Protein AF-A0AAE1QMH3-F1 (afdb_monomer)

Radius of gyration: 21.79 Å; Cα contacts (8 Å, |Δi|>4): 227; chains: 1; bounding box: 40×51×73 Å

Structure (mmCIF, N/CA/C/O backbone):
data_AF-A0AAE1QMH3-F1
#
_entry.id   AF-A0AAE1QMH3-F1
#
loop_
_atom_site.group_PDB
_atom_site.id
_atom_site.type_symbol
_atom_site.label_atom_id
_atom_site.label_alt_id
_atom_site.label_comp_id
_atom_site.label_asym_id
_atom_site.label_entity_id
_atom_site.label_seq_id
_atom_site.pdbx_PDB_ins_code
_atom_site.Cartn_x
_atom_site.Cartn_y
_atom_site.Cartn_z
_atom_site.occupancy
_atom_site.B_iso_or_equiv
_atom_site.auth_seq_id
_atom_site.auth_comp_id
_atom_site.auth_asym_id
_atom_site.auth_atom_id
_atom_site.pdbx_PDB_model_num
ATOM 1 N N . MET A 1 1 ? 8.431 -3.759 12.139 1.00 51.81 1 MET A N 1
ATOM 2 C CA . MET A 1 1 ? 8.392 -5.202 11.836 1.00 51.81 1 MET A CA 1
ATOM 3 C C . MET A 1 1 ? 7.100 -5.716 12.449 1.00 51.81 1 MET A C 1
ATOM 5 O O . MET A 1 1 ? 6.920 -5.510 13.641 1.00 51.81 1 MET A O 1
ATOM 9 N N . TYR A 1 2 ? 6.171 -6.207 11.631 1.00 63.91 2 TYR A N 1
ATOM 10 C CA . TYR A 1 2 ? 4.919 -6.815 12.096 1.00 63.91 2 TYR A CA 1
ATOM 11 C C . TYR A 1 2 ? 5.131 -8.327 12.113 1.00 63.91 2 TYR A C 1
ATOM 13 O O . TYR A 1 2 ? 5.821 -8.834 11.227 1.00 63.91 2 TYR A O 1
ATOM 21 N N . TYR A 1 3 ? 4.576 -9.033 13.093 1.00 66.31 3 TYR A N 1
ATOM 22 C CA . TYR A 1 3 ? 4.566 -10.494 13.075 1.00 66.31 3 TYR A CA 1
ATOM 23 C C . TYR A 1 3 ? 3.133 -11.001 13.000 1.00 66.31 3 TYR A C 1
ATOM 25 O O . TYR A 1 3 ? 2.189 -10.323 13.414 1.00 66.31 3 TYR A O 1
ATOM 33 N N . PHE A 1 4 ? 2.992 -12.177 12.403 1.00 70.31 4 PHE A N 1
ATOM 34 C CA . PHE A 1 4 ? 1.712 -12.839 12.267 1.00 70.31 4 PHE A CA 1
ATOM 35 C C . PHE A 1 4 ? 1.536 -13.814 13.425 1.00 70.31 4 PHE A C 1
ATOM 37 O O . PHE A 1 4 ? 2.346 -14.732 13.576 1.00 70.31 4 PHE A O 1
ATOM 44 N N . ASP A 1 5 ? 0.511 -13.599 14.248 1.00 72.12 5 ASP A N 1
ATOM 45 C CA . ASP A 1 5 ? 0.195 -14.506 15.344 1.00 72.12 5 ASP A CA 1
ATOM 46 C C . ASP A 1 5 ? -0.808 -15.563 14.866 1.00 72.12 5 ASP A C 1
ATOM 48 O O . ASP A 1 5 ? -2.015 -15.332 14.798 1.00 72.12 5 ASP A O 1
ATOM 52 N N . LEU A 1 6 ? -0.280 -16.736 14.506 1.00 66.69 6 LEU A N 1
ATOM 53 C CA . LEU A 1 6 ? -1.069 -17.901 14.096 1.00 66.69 6 LEU A CA 1
ATOM 54 C C . LEU A 1 6 ? -1.829 -18.558 15.260 1.00 66.69 6 LEU A C 1
ATOM 56 O O . LEU A 1 6 ? -2.695 -19.395 15.009 1.00 66.69 6 LEU A O 1
ATOM 60 N N . ALA A 1 7 ? -1.482 -18.233 16.508 1.00 71.56 7 ALA A N 1
ATOM 61 C CA . ALA A 1 7 ? -2.124 -18.775 17.701 1.00 71.56 7 ALA A CA 1
ATOM 62 C C . ALA A 1 7 ? -3.240 -17.861 18.239 1.00 71.56 7 ALA A C 1
ATOM 64 O O . ALA A 1 7 ? -4.041 -18.308 19.063 1.00 71.56 7 ALA A O 1
ATOM 65 N N . ALA A 1 8 ? -3.321 -16.612 17.770 1.00 67.38 8 ALA A N 1
ATOM 66 C CA . ALA A 1 8 ? -4.404 -15.698 18.107 1.00 67.38 8 ALA A CA 1
ATOM 67 C C . ALA A 1 8 ? -5.737 -16.162 17.490 1.00 67.38 8 ALA A C 1
ATOM 69 O O . ALA A 1 8 ? -5.821 -16.512 16.310 1.00 67.38 8 ALA A O 1
ATOM 70 N N . VAL A 1 9 ? -6.794 -16.157 18.307 1.00 70.56 9 VAL A N 1
ATOM 71 C CA . VAL A 1 9 ? -8.173 -16.411 17.874 1.00 70.56 9 VAL A CA 1
ATOM 72 C C . VAL A 1 9 ? -9.019 -15.198 18.279 1.00 70.56 9 VAL A C 1
ATOM 74 O O . VAL A 1 9 ? -9.353 -15.088 19.462 1.00 70.56 9 VAL A O 1
ATOM 77 N N . PRO A 1 10 ? -9.387 -14.305 17.339 1.00 72.31 10 PRO A N 1
ATOM 78 C CA . PRO A 1 10 ? -9.163 -14.372 15.887 1.00 72.31 10 PRO A CA 1
ATOM 79 C C . PRO A 1 10 ? -7.728 -14.002 15.450 1.00 72.31 10 PRO A C 1
ATOM 81 O O . PRO A 1 10 ? -6.920 -13.523 16.239 1.00 72.31 10 PRO A O 1
ATOM 84 N N . LEU A 1 11 ? -7.412 -14.246 14.171 1.00 76.50 11 LEU A N 1
ATOM 85 C CA . LEU A 1 11 ? -6.101 -13.948 13.581 1.00 76.50 11 LEU A CA 1
ATOM 86 C C . LEU A 1 11 ? -5.760 -12.457 13.694 1.00 76.50 11 LEU A C 1
ATOM 88 O O . LEU A 1 11 ? -6.578 -11.600 13.338 1.00 76.50 11 LEU A O 1
ATOM 92 N N . ALA A 1 12 ? -4.520 -12.160 14.093 1.00 82.56 12 ALA A N 1
ATOM 93 C CA . ALA A 1 12 ? -4.059 -10.793 14.288 1.00 82.56 12 ALA A CA 1
ATOM 94 C C . ALA A 1 12 ? -2.627 -10.548 13.776 1.00 82.56 12 ALA A C 1
ATOM 96 O O . ALA A 1 12 ? -1.755 -11.420 13.803 1.00 82.56 12 ALA A O 1
ATOM 97 N N . PHE A 1 13 ? -2.384 -9.318 13.322 1.00 83.88 13 PHE A N 1
ATOM 98 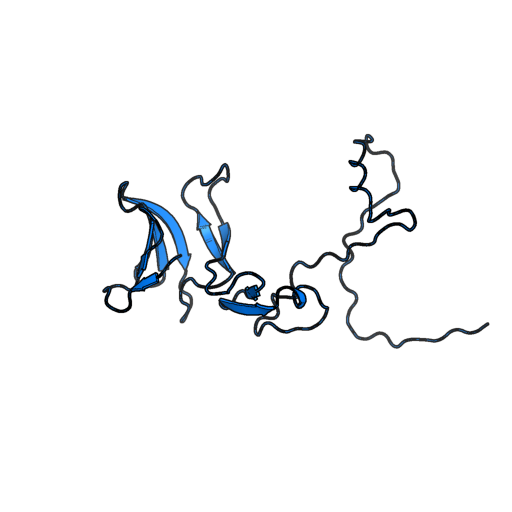C CA . PHE A 1 13 ? -1.064 -8.776 13.013 1.00 83.88 13 PHE A CA 1
ATOM 99 C C . PHE A 1 13 ? -0.730 -7.697 14.031 1.00 83.88 13 PHE A C 1
ATOM 101 O O . PHE A 1 13 ? -1.380 -6.647 14.083 1.00 83.88 13 PHE A O 1
ATOM 108 N N . GLN A 1 14 ? 0.315 -7.944 14.815 1.00 82.56 14 GLN A N 1
ATOM 109 C CA . GLN A 1 14 ? 0.770 -7.009 15.831 1.00 82.56 14 GLN A CA 1
ATOM 110 C C . GLN A 1 14 ? 1.954 -6.196 15.314 1.00 82.56 14 GLN A C 1
ATOM 112 O O . GLN A 1 14 ? 2.953 -6.736 14.828 1.00 82.56 14 GLN A O 1
ATOM 117 N N . GLY A 1 15 ? 1.810 -4.873 15.386 1.00 70.62 15 GLY A N 1
ATOM 118 C CA . GLY A 1 15 ? 2.861 -3.928 15.037 1.00 70.62 15 GLY A CA 1
ATOM 119 C C . GLY A 1 15 ? 3.801 -3.611 16.182 1.00 70.62 15 GLY A C 1
ATOM 120 O O . GLY A 1 15 ? 3.662 -4.096 17.301 1.00 70.62 15 GLY A O 1
ATOM 121 N N . TYR A 1 16 ? 4.767 -2.741 15.891 1.00 67.94 16 TYR A N 1
ATOM 122 C CA . TYR A 1 16 ? 5.594 -2.141 16.930 1.00 67.94 16 TYR A CA 1
ATOM 123 C C . TYR A 1 16 ? 4.778 -1.028 17.604 1.00 67.94 16 TYR A C 1
ATOM 125 O O . TYR A 1 16 ? 4.506 -0.006 16.975 1.00 67.94 16 TYR A O 1
ATOM 133 N N . GLY A 1 17 ? 4.355 -1.247 18.851 1.00 81.06 17 GLY A N 1
ATOM 134 C CA . GLY A 1 17 ? 3.568 -0.294 19.639 1.00 81.06 17 GLY A CA 1
ATOM 135 C C . GLY A 1 17 ? 2.137 -0.759 19.921 1.00 81.06 17 GLY A C 1
ATOM 136 O O . GLY A 1 17 ? 1.872 -1.943 20.099 1.00 81.06 17 GLY A O 1
ATOM 137 N N . GLU A 1 18 ? 1.222 0.202 19.978 1.00 87.69 18 GLU A N 1
ATOM 138 C CA . GLU A 1 18 ? -0.172 0.060 20.427 1.00 87.69 18 GLU A CA 1
ATOM 139 C C . GLU A 1 18 ? -1.189 -0.155 19.299 1.00 87.69 18 GLU A C 1
ATOM 141 O O . GLU A 1 18 ? -2.376 0.080 19.481 1.00 87.69 18 GLU A O 1
ATOM 146 N N . TYR A 1 19 ? -0.751 -0.586 18.117 1.00 89.06 19 TYR A N 1
ATOM 147 C CA . TYR A 1 19 ? -1.635 -0.810 16.974 1.00 89.06 19 TYR A CA 1
ATOM 148 C C . TYR A 1 19 ? -1.752 -2.295 16.642 1.00 89.06 19 TYR A C 1
ATOM 150 O O . TYR A 1 19 ? -0.741 -2.991 16.500 1.00 89.06 19 TYR A O 1
ATOM 158 N N . LEU A 1 20 ? -2.990 -2.752 16.459 1.00 90.88 20 LEU A N 1
ATOM 159 C CA . LEU A 1 20 ? -3.322 -4.124 16.091 1.00 90.88 20 LEU A CA 1
ATOM 160 C C . LEU A 1 20 ? -4.198 -4.134 14.840 1.00 90.88 20 LEU A C 1
ATOM 162 O O . LEU A 1 20 ? -5.075 -3.282 14.683 1.00 90.88 20 LEU A O 1
ATOM 166 N N . VAL A 1 21 ? -3.952 -5.097 13.953 1.00 91.75 21 VAL A N 1
ATOM 167 C CA . VAL A 1 21 ? -4.851 -5.419 12.843 1.00 91.75 21 VAL A CA 1
ATOM 168 C C . VAL A 1 21 ? -5.431 -6.798 13.092 1.00 91.75 21 VAL A C 1
ATOM 170 O O . VAL A 1 21 ? -4.699 -7.781 13.079 1.00 91.75 21 VAL A O 1
ATOM 173 N N . GLU A 1 22 ? -6.734 -6.873 13.307 1.00 89.50 22 GLU A N 1
ATOM 174 C CA . GLU A 1 22 ? -7.421 -8.102 13.698 1.00 89.50 22 GLU A CA 1
ATOM 175 C C . GLU A 1 22 ? -8.614 -8.362 12.776 1.00 89.50 22 GLU A C 1
ATOM 177 O O . GLU A 1 22 ? -9.225 -7.427 12.241 1.00 89.50 22 GLU A O 1
ATOM 182 N N . GLN A 1 23 ? -8.917 -9.638 12.539 1.00 87.88 23 GLN A N 1
ATOM 183 C CA . GLN A 1 23 ? -10.053 -10.027 11.714 1.00 87.88 23 GLN A CA 1
ATOM 184 C C . GLN A 1 23 ? -11.344 -10.090 12.537 1.00 87.88 23 GLN A C 1
ATOM 186 O O . GLN A 1 23 ? -11.465 -10.869 13.479 1.00 87.88 23 GLN A O 1
ATOM 191 N N . PHE A 1 24 ? -12.354 -9.339 12.101 1.00 86.75 24 PHE A N 1
ATOM 192 C CA . PHE A 1 24 ? -13.710 -9.368 12.639 1.00 86.75 24 PHE A CA 1
ATOM 193 C C . PHE A 1 24 ? -14.694 -9.740 11.527 1.00 86.75 24 PHE A C 1
ATOM 195 O O . PHE A 1 24 ? -15.110 -8.894 10.732 1.00 86.75 24 PHE A O 1
ATOM 202 N N . GLY A 1 25 ? -15.061 -11.023 11.459 1.00 85.56 25 GLY A N 1
ATOM 203 C CA . GLY A 1 25 ? -15.915 -11.553 10.392 1.00 85.56 25 GLY A CA 1
ATOM 204 C C . GLY A 1 25 ? -15.294 -11.332 9.009 1.00 85.56 25 GLY A C 1
ATOM 205 O O . GLY A 1 25 ? -14.165 -11.754 8.753 1.00 85.56 25 GLY A O 1
ATOM 206 N N . ASP A 1 26 ? -16.015 -10.618 8.143 1.00 86.88 26 ASP A N 1
ATOM 207 C CA . ASP A 1 26 ? -15.607 -10.312 6.764 1.00 86.88 26 ASP A CA 1
ATOM 208 C C . ASP A 1 26 ? -14.805 -9.004 6.641 1.00 86.88 26 ASP A C 1
ATOM 210 O O . ASP A 1 26 ? -14.734 -8.399 5.567 1.00 86.88 26 ASP A O 1
ATOM 214 N N . MET A 1 27 ? -14.225 -8.511 7.736 1.00 89.06 27 MET A N 1
ATOM 215 C CA . MET A 1 27 ? -13.424 -7.290 7.732 1.00 89.06 27 MET A CA 1
ATOM 216 C C . MET A 1 27 ? -12.151 -7.432 8.555 1.00 89.06 27 MET A C 1
ATOM 218 O O . MET A 1 27 ? -12.130 -8.068 9.604 1.00 89.06 27 MET A O 1
ATOM 222 N N . TRP A 1 28 ? -11.101 -6.757 8.105 1.00 92.06 28 TRP A N 1
ATOM 223 C CA . TRP A 1 28 ? -9.925 -6.459 8.909 1.00 92.06 28 TRP A CA 1
ATOM 224 C C . TRP A 1 28 ? -10.090 -5.088 9.552 1.00 92.06 28 TRP A C 1
ATOM 226 O O . TRP A 1 28 ? -10.443 -4.112 8.880 1.00 92.06 28 TRP A O 1
ATOM 236 N N . VAL A 1 29 ? -9.820 -5.012 10.850 1.00 93.00 29 VAL A N 1
ATOM 237 C CA . VAL A 1 29 ? -9.921 -3.786 11.638 1.00 93.00 29 VAL A CA 1
ATOM 238 C C . VAL A 1 29 ? -8.540 -3.437 12.158 1.00 93.00 29 VAL A C 1
ATOM 240 O O . VAL A 1 29 ? -7.937 -4.202 12.903 1.00 93.00 29 VAL A O 1
ATOM 243 N N . TRP A 1 30 ? -8.047 -2.268 11.759 1.00 92.69 30 TRP A N 1
ATOM 244 C CA . TRP A 1 30 ? -6.860 -1.660 12.342 1.00 92.69 30 TRP A CA 1
ATOM 245 C C . TRP A 1 30 ? -7.299 -0.706 13.449 1.00 92.69 30 TRP A C 1
ATOM 247 O O . TRP A 1 30 ? -8.029 0.252 13.181 1.00 92.69 30 TRP A O 1
ATOM 257 N N . TYR A 1 31 ? -6.858 -0.945 14.680 1.00 92.69 31 TYR A N 1
ATOM 258 C CA . TYR A 1 31 ? -7.224 -0.123 15.828 1.00 92.69 31 TYR A CA 1
ATOM 259 C C . TYR A 1 31 ? -6.058 0.082 16.801 1.00 92.69 31 TYR A C 1
ATOM 261 O O . TYR A 1 31 ? -5.071 -0.656 16.793 1.00 92.69 31 TYR A O 1
ATOM 269 N N . ASN A 1 32 ? -6.162 1.136 17.609 1.00 91.00 32 ASN A N 1
ATOM 270 C CA . ASN A 1 32 ? -5.258 1.412 18.720 1.00 91.00 32 ASN A CA 1
ATOM 271 C C . ASN A 1 32 ? -5.741 0.646 19.964 1.00 91.00 32 ASN A C 1
ATOM 273 O O . ASN A 1 32 ? -6.880 0.830 20.390 1.00 91.00 32 ASN A O 1
ATOM 277 N N . THR A 1 33 ? -4.896 -0.202 20.544 1.00 90.25 33 THR A N 1
ATOM 278 C CA . THR A 1 33 ? -5.226 -1.076 21.679 1.00 90.25 33 THR A CA 1
ATOM 279 C C . THR A 1 33 ? -5.267 -0.344 23.018 1.00 90.25 33 THR A C 1
ATOM 281 O O . THR A 1 33 ? -5.936 -0.813 23.935 1.00 90.25 33 THR A O 1
ATOM 284 N N . ILE A 1 34 ? -4.604 0.811 23.141 1.00 91.06 34 ILE A N 1
ATOM 285 C CA . ILE A 1 34 ? -4.617 1.630 24.361 1.00 91.06 34 ILE A CA 1
ATOM 286 C C . ILE A 1 34 ? -5.856 2.524 24.392 1.00 91.06 34 ILE A C 1
ATOM 288 O O . ILE A 1 34 ? -6.547 2.591 25.407 1.00 91.06 34 ILE A O 1
ATOM 292 N N . THR A 1 35 ? -6.159 3.208 23.287 1.00 91.62 35 THR A N 1
ATOM 293 C CA . THR A 1 35 ? -7.300 4.140 23.213 1.00 91.62 35 THR A CA 1
ATOM 294 C C . THR A 1 35 ? -8.589 3.486 22.720 1.00 91.62 35 THR A C 1
ATOM 296 O O . THR A 1 35 ? -9.629 4.143 22.670 1.00 91.62 35 THR A O 1
ATOM 299 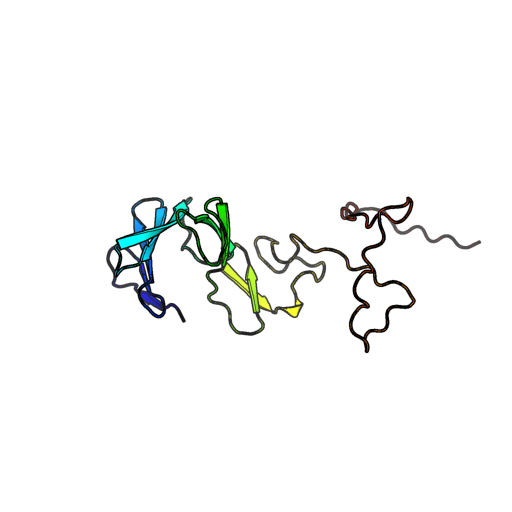N N . ASN A 1 36 ? -8.532 2.211 22.327 1.00 92.19 36 ASN A N 1
ATOM 300 C CA . ASN A 1 36 ? -9.634 1.453 21.733 1.00 92.19 36 ASN A CA 1
ATOM 301 C C . ASN A 1 36 ? -10.299 2.180 20.546 1.00 92.19 36 ASN A C 1
ATOM 303 O O . ASN A 1 36 ? -11.519 2.186 20.382 1.00 92.19 36 ASN A O 1
ATOM 307 N N . THR A 1 37 ? -9.489 2.870 19.739 1.00 92.25 37 THR A N 1
ATOM 308 C CA . THR A 1 37 ? -9.962 3.690 18.616 1.00 92.25 37 THR A CA 1
ATOM 309 C C . THR A 1 37 ? -9.726 2.959 17.303 1.00 92.25 37 THR A C 1
ATOM 311 O O . THR A 1 37 ? -8.606 2.536 17.021 1.00 92.25 37 THR A O 1
ATOM 314 N N . THR A 1 38 ? -10.767 2.823 16.479 1.00 93.88 38 THR A N 1
ATOM 315 C CA .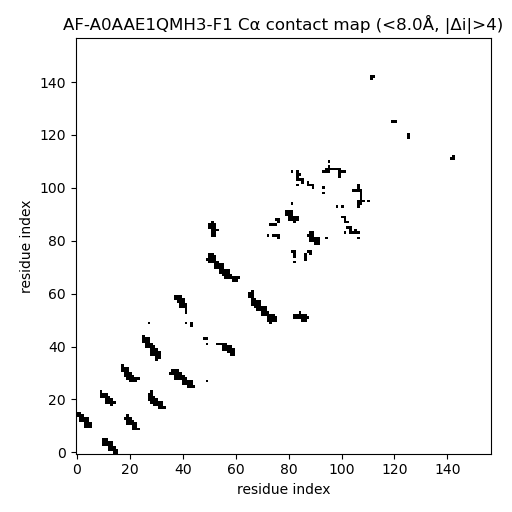 THR A 1 38 ? -10.642 2.218 15.146 1.00 93.88 38 THR A CA 1
ATOM 316 C C . THR A 1 38 ? -10.000 3.208 14.183 1.00 93.88 38 THR A C 1
ATOM 318 O O . THR A 1 38 ? -10.582 4.240 13.869 1.00 93.88 38 THR A O 1
ATOM 321 N N . MET A 1 39 ? -8.820 2.870 13.677 1.00 93.44 39 MET A N 1
ATOM 322 C CA . MET A 1 39 ? -8.060 3.705 12.749 1.00 93.44 39 MET A CA 1
ATOM 323 C C . MET A 1 39 ? -8.523 3.484 11.308 1.00 93.44 39 MET A C 1
ATOM 325 O O . MET A 1 39 ? -8.737 4.443 10.563 1.00 93.44 39 MET A O 1
ATOM 329 N N . ALA A 1 40 ? -8.714 2.223 10.906 1.00 93.75 40 ALA A N 1
ATOM 330 C CA . ALA A 1 40 ? -9.170 1.882 9.565 1.00 93.75 40 ALA A CA 1
ATOM 331 C C . ALA A 1 40 ? -9.861 0.517 9.486 1.00 93.75 40 ALA A C 1
ATOM 333 O O . ALA A 1 40 ? -9.694 -0.347 10.343 1.00 93.75 40 ALA A O 1
ATOM 334 N N . THR A 1 41 ? -10.604 0.318 8.398 1.00 94.06 41 THR A N 1
ATOM 335 C CA . THR A 1 41 ? -11.300 -0.941 8.087 1.00 94.06 41 THR A CA 1
ATOM 336 C C . THR A 1 41 ? -11.018 -1.373 6.653 1.00 94.06 41 THR A C 1
ATOM 338 O O . THR A 1 41 ? -10.910 -0.529 5.763 1.00 94.06 41 THR A O 1
ATOM 341 N N . LEU A 1 42 ? -10.920 -2.676 6.419 1.00 92.31 42 LEU A N 1
ATOM 342 C CA . LEU A 1 42 ? -10.706 -3.279 5.105 1.00 92.31 42 LEU A CA 1
ATOM 343 C C . LEU A 1 42 ? -11.696 -4.433 4.926 1.00 92.31 42 LEU A C 1
ATOM 345 O O . LEU A 1 42 ? -11.803 -5.291 5.794 1.00 92.31 42 LEU A O 1
ATOM 349 N N . SER A 1 43 ? -12.409 -4.469 3.799 1.00 89.06 43 SER A N 1
ATOM 350 C CA . SER A 1 43 ? -13.308 -5.583 3.477 1.00 89.06 43 SER A CA 1
ATOM 351 C C . SER A 1 43 ? -12.494 -6.809 3.059 1.00 89.06 43 SER A C 1
ATOM 353 O O . SER A 1 43 ? -11.722 -6.749 2.101 1.00 89.06 43 SER A O 1
ATOM 355 N N . ALA A 1 44 ? -12.667 -7.920 3.771 1.00 72.81 44 ALA A N 1
ATOM 356 C CA . ALA A 1 44 ? -12.037 -9.200 3.483 1.00 72.81 44 ALA A CA 1
ATOM 357 C C . ALA A 1 44 ? -12.830 -9.922 2.384 1.00 72.81 44 ALA A C 1
ATOM 359 O O . ALA A 1 44 ? -13.573 -10.867 2.632 1.00 72.81 44 ALA A O 1
ATOM 360 N N . GLN A 1 45 ? -12.710 -9.462 1.138 1.00 67.75 45 GLN A N 1
ATOM 361 C CA . GLN A 1 45 ? -13.311 -10.186 0.022 1.00 67.75 45 GLN A CA 1
ATOM 362 C C . GLN A 1 45 ? -12.499 -11.462 -0.270 1.00 67.75 45 GLN A C 1
ATOM 364 O O . GLN A 1 45 ? -11.375 -11.423 -0.764 1.00 67.75 45 GLN A O 1
ATOM 369 N N . ALA A 1 46 ? -13.119 -12.588 0.084 1.00 53.03 46 ALA A N 1
ATOM 370 C CA . ALA A 1 46 ? -12.974 -13.944 -0.446 1.00 53.03 46 ALA A CA 1
ATOM 371 C C . ALA A 1 46 ? -11.635 -14.703 -0.347 1.00 53.03 46 ALA A C 1
ATOM 373 O O . ALA A 1 46 ? -11.577 -15.729 -1.012 1.00 53.03 46 ALA A O 1
ATOM 374 N N . LEU A 1 47 ? -10.633 -14.279 0.452 1.00 56.19 47 LEU A N 1
ATOM 375 C CA . LEU A 1 47 ? -9.560 -15.122 1.075 1.00 56.19 47 LEU A CA 1
ATOM 376 C C . LEU A 1 47 ? -8.304 -14.340 1.548 1.00 56.19 47 LEU A C 1
ATOM 378 O O . LEU A 1 47 ? -7.340 -14.952 2.005 1.00 56.19 47 LEU A O 1
ATOM 382 N N . ASN A 1 48 ? -8.268 -13.007 1.458 1.00 69.12 48 ASN A N 1
ATOM 383 C CA . ASN A 1 48 ? -6.998 -12.283 1.579 1.00 69.12 48 ASN A CA 1
ATOM 384 C C . ASN A 1 48 ? -6.680 -11.804 3.005 1.00 69.12 48 ASN A C 1
ATOM 386 O O . ASN A 1 48 ? -7.423 -11.035 3.622 1.00 69.12 48 ASN A O 1
ATOM 390 N N . TYR A 1 49 ? -5.505 -12.216 3.483 1.00 83.38 49 TYR A N 1
ATOM 391 C CA . TYR A 1 49 ? -4.755 -11.513 4.521 1.00 83.38 49 TYR A CA 1
ATOM 392 C C . TYR A 1 49 ? -4.627 -10.017 4.169 1.00 83.38 49 TYR A C 1
ATOM 394 O O . TYR A 1 49 ? -4.637 -9.669 2.985 1.00 83.38 49 TYR A O 1
ATOM 402 N N . PRO A 1 50 ? -4.447 -9.116 5.151 1.00 89.06 50 PRO A N 1
ATOM 403 C CA . PRO A 1 50 ? -4.362 -7.674 4.933 1.00 89.06 50 PRO A CA 1
ATOM 404 C C . PRO A 1 50 ? -3.007 -7.248 4.329 1.00 89.06 50 PRO A C 1
ATOM 406 O O . PRO A 1 50 ? -2.531 -6.151 4.601 1.00 89.06 50 PRO A O 1
ATOM 409 N N . ILE A 1 51 ? -2.371 -8.125 3.547 1.00 89.56 51 ILE A N 1
ATOM 410 C CA . ILE A 1 51 ? -1.011 -8.024 3.008 1.00 89.56 51 ILE A CA 1
ATOM 411 C C . ILE A 1 51 ? -1.063 -7.485 1.575 1.00 89.56 51 ILE A C 1
ATOM 413 O O . ILE A 1 51 ? -2.010 -7.741 0.836 1.00 89.56 51 ILE A O 1
ATOM 417 N N . GLY A 1 52 ? -0.030 -6.747 1.176 1.00 91.00 52 GLY A N 1
ATOM 418 C CA . GLY A 1 52 ? 0.058 -6.120 -0.137 1.00 91.00 52 GLY A CA 1
ATOM 419 C C . GLY A 1 52 ? -0.427 -4.679 -0.116 1.00 91.00 52 GLY A C 1
ATOM 420 O O . GLY A 1 52 ? -0.352 -3.999 0.911 1.00 91.00 52 GLY A O 1
ATOM 421 N N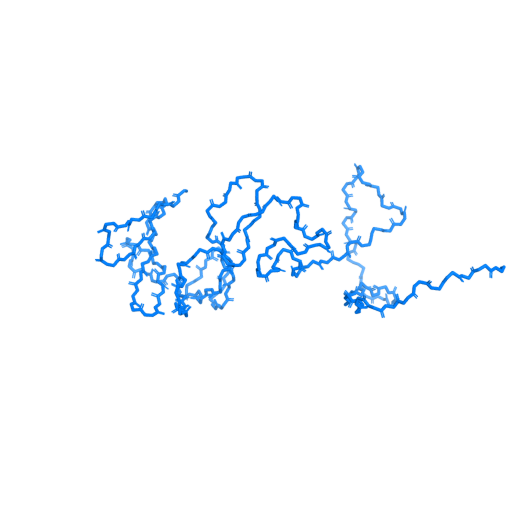 . ARG A 1 53 ? -0.887 -4.190 -1.270 1.00 91.19 53 ARG A N 1
ATOM 422 C CA . ARG A 1 53 ? -1.353 -2.805 -1.451 1.00 91.19 53 ARG A CA 1
ATOM 423 C C . ARG A 1 53 ? -2.873 -2.774 -1.494 1.00 91.19 53 ARG A C 1
ATOM 425 O O . ARG A 1 53 ? -3.473 -2.892 -2.553 1.00 91.19 53 ARG A O 1
ATOM 432 N N . LEU A 1 54 ? -3.508 -2.607 -0.343 1.00 90.38 54 LEU A N 1
ATOM 433 C CA . LEU A 1 54 ? -4.958 -2.754 -0.218 1.00 90.38 54 LEU A CA 1
ATOM 434 C C . LEU A 1 54 ? -5.637 -1.421 0.076 1.00 90.38 54 LEU A C 1
ATOM 436 O O . LEU A 1 54 ? -5.027 -0.497 0.611 1.00 90.38 54 LEU A O 1
ATOM 440 N N . SER A 1 55 ? -6.912 -1.318 -0.294 1.00 91.88 55 SER A N 1
ATOM 441 C CA . SER A 1 55 ? -7.706 -0.110 -0.102 1.00 91.88 55 SER A CA 1
ATOM 442 C C . SER A 1 55 ? -8.432 -0.141 1.243 1.00 91.88 55 SER A C 1
ATOM 444 O O . SER A 1 55 ? -9.419 -0.851 1.417 1.00 91.88 55 SER A O 1
ATOM 446 N N . TRP A 1 56 ? -7.932 0.643 2.189 1.00 92.69 56 TRP A N 1
ATOM 447 C CA . TRP A 1 56 ? -8.471 0.793 3.532 1.00 92.69 56 TRP A CA 1
ATOM 448 C C . TRP A 1 56 ? -9.398 1.998 3.611 1.00 92.69 56 TRP A C 1
ATOM 450 O O . TRP A 1 56 ? -9.138 3.051 3.031 1.00 92.69 56 TRP A O 1
ATOM 460 N N . ASN A 1 57 ? -10.469 1.861 4.378 1.00 93.81 57 ASN A N 1
ATOM 461 C CA . ASN A 1 57 ? -11.325 2.967 4.764 1.00 93.81 57 ASN A CA 1
ATOM 462 C C . ASN A 1 57 ? -10.837 3.526 6.102 1.00 93.81 57 ASN A C 1
ATOM 464 O O . ASN A 1 57 ? -11.128 2.954 7.157 1.00 93.81 57 ASN A O 1
ATOM 468 N N . ILE A 1 58 ? -10.071 4.613 6.027 1.00 94.62 58 ILE A N 1
ATOM 469 C CA . ILE A 1 58 ? -9.532 5.344 7.171 1.00 94.62 58 ILE A CA 1
ATOM 470 C C . ILE A 1 58 ? -10.682 6.058 7.884 1.00 94.62 58 ILE A C 1
ATOM 472 O O . ILE A 1 58 ? -11.425 6.814 7.255 1.00 94.62 58 ILE A O 1
ATOM 476 N N . LYS A 1 59 ? -10.838 5.813 9.184 1.00 94.31 59 LYS A N 1
ATOM 477 C CA . LYS A 1 59 ? -11.904 6.407 10.003 1.00 94.31 59 LYS A CA 1
ATOM 478 C C . LYS A 1 59 ? -11.454 7.690 10.688 1.00 94.31 59 LYS A C 1
ATOM 480 O O . LYS A 1 59 ? -12.211 8.654 10.702 1.00 94.31 59 LYS A O 1
ATOM 485 N N . GLU A 1 60 ? -10.212 7.713 11.152 1.00 89.44 60 GLU A N 1
ATOM 486 C CA . GLU A 1 60 ? -9.626 8.830 11.892 1.00 89.44 60 GLU A CA 1
ATOM 487 C C . GLU A 1 60 ? -8.539 9.545 11.093 1.00 89.44 60 GLU A C 1
ATOM 489 O O . GLU A 1 60 ? -7.925 8.975 10.195 1.00 89.44 60 GLU A O 1
ATOM 494 N N . LYS A 1 61 ? -8.265 10.805 11.428 1.00 89.50 61 LYS A N 1
ATOM 495 C CA . LYS A 1 61 ? -7.174 11.552 10.794 1.00 89.50 61 LYS A CA 1
ATOM 496 C C . LYS A 1 61 ? -5.823 10.930 11.159 1.00 89.50 61 LYS A C 1
ATOM 498 O O . LYS A 1 61 ? -5.481 10.830 12.334 1.00 89.50 61 LYS A O 1
ATOM 503 N N . VAL A 1 62 ? -5.023 10.573 10.154 1.00 85.25 62 VAL A N 1
ATOM 504 C CA . VAL A 1 62 ? -3.678 9.995 10.334 1.00 85.25 62 VAL A CA 1
ATOM 505 C C . VAL A 1 62 ? -2.670 10.834 9.561 1.00 85.25 62 VAL A C 1
ATOM 507 O O . VAL A 1 62 ? -2.851 11.055 8.370 1.00 85.25 62 VAL A O 1
ATOM 510 N N . CYS A 1 63 ? -1.606 11.307 10.218 1.00 82.75 63 CYS A N 1
ATOM 511 C CA . CYS A 1 63 ? -0.514 12.062 9.577 1.00 82.75 63 CYS A CA 1
ATOM 512 C C . CYS A 1 63 ? -1.004 13.200 8.659 1.00 82.75 63 CYS A C 1
ATOM 514 O O . CYS A 1 63 ? -0.662 13.243 7.482 1.00 82.75 63 CYS A O 1
ATOM 516 N N . GLU A 1 64 ? -1.844 14.096 9.186 1.00 87.88 64 GLU A N 1
ATOM 517 C CA . GLU A 1 64 ? -2.447 15.218 8.440 1.00 87.88 64 GLU A CA 1
ATOM 518 C C . GLU A 1 64 ? -3.392 14.818 7.290 1.00 87.88 64 GLU A C 1
ATOM 520 O O . GLU A 1 64 ? -3.955 15.690 6.631 1.00 87.88 64 GLU A O 1
ATOM 525 N N . GLN A 1 65 ? -3.646 13.525 7.085 1.00 85.31 65 GLN A N 1
ATOM 526 C CA . GLN A 1 65 ? -4.566 13.030 6.067 1.00 85.31 65 GLN A CA 1
ATOM 527 C C . GLN A 1 65 ? -5.961 12.809 6.651 1.00 85.31 65 GLN A C 1
ATOM 529 O O . GLN A 1 65 ? -6.129 12.101 7.642 1.00 85.31 65 GLN A O 1
ATOM 534 N N . GLU A 1 66 ? -6.964 13.399 6.002 1.00 92.25 66 GLU A N 1
ATOM 535 C CA . GLU A 1 66 ? -8.376 13.230 6.356 1.00 92.25 66 GLU A CA 1
ATOM 536 C C . GLU A 1 66 ? -8.863 11.792 6.121 1.00 92.25 66 GLU A C 1
ATOM 538 O O . GLU A 1 66 ? -8.271 11.035 5.336 1.00 92.25 66 GLU A O 1
ATOM 543 N N . SER A 1 67 ? -9.986 11.458 6.759 1.00 94.06 67 SER A N 1
ATOM 544 C CA . SER A 1 67 ? -10.658 10.164 6.642 1.00 94.06 67 SER A CA 1
ATOM 545 C C . SER A 1 67 ? -11.073 9.827 5.198 1.00 94.06 67 SER A C 1
ATOM 547 O O . SER A 1 67 ? -11.102 10.669 4.290 1.00 94.06 67 SER A O 1
ATOM 549 N N . GLY A 1 68 ? -11.362 8.546 4.965 1.00 93.38 68 GLY A N 1
ATOM 550 C CA . GLY A 1 68 ? -11.826 8.017 3.685 1.00 93.38 68 GLY A CA 1
ATOM 551 C C . GLY A 1 68 ? -10.933 6.928 3.096 1.00 93.38 68 GLY A C 1
ATOM 552 O O . GLY A 1 68 ? -10.066 6.359 3.756 1.00 93.38 68 GLY A O 1
ATOM 553 N N . GLN A 1 69 ? -11.173 6.609 1.825 1.00 93.00 69 GLN A N 1
ATOM 554 C CA . GLN A 1 69 ? -10.512 5.494 1.152 1.00 93.00 69 GLN A CA 1
ATOM 555 C C . GLN A 1 69 ? -9.054 5.827 0.801 1.00 93.00 69 GLN A C 1
ATOM 557 O O . GLN A 1 69 ? -8.778 6.829 0.134 1.00 93.00 69 GLN A O 1
ATOM 562 N N . ARG A 1 70 ? -8.113 4.990 1.245 1.00 91.50 70 ARG A N 1
ATOM 563 C CA . ARG A 1 70 ? -6.667 5.135 1.014 1.00 91.50 70 ARG A CA 1
ATOM 564 C C . ARG A 1 70 ? -6.034 3.782 0.730 1.00 91.50 70 ARG A C 1
ATOM 566 O O . ARG A 1 70 ? -6.469 2.769 1.260 1.00 91.50 70 ARG A O 1
ATOM 573 N N . VAL A 1 71 ? -4.990 3.763 -0.093 1.00 90.38 71 VAL A N 1
ATOM 574 C CA . VAL A 1 71 ? -4.205 2.544 -0.323 1.00 90.38 71 VAL A CA 1
ATOM 575 C C . VAL A 1 71 ? -3.084 2.490 0.706 1.00 90.38 71 VAL A C 1
ATOM 577 O O . VAL A 1 71 ? -2.214 3.359 0.704 1.00 90.38 71 VAL A O 1
ATOM 580 N N . LEU A 1 72 ? -3.103 1.481 1.575 1.00 90.00 72 LEU A N 1
ATOM 581 C CA . LEU A 1 72 ? -2.020 1.211 2.520 1.00 90.00 72 LEU A CA 1
ATOM 582 C C . LEU A 1 72 ? -1.241 -0.016 2.059 1.00 90.00 72 LEU A C 1
ATOM 584 O O . LEU A 1 72 ? -1.793 -0.907 1.415 1.00 90.00 72 LEU A O 1
ATOM 588 N N . THR A 1 73 ? 0.052 -0.046 2.373 1.00 91.06 73 THR A N 1
ATOM 589 C CA . THR A 1 73 ? 0.928 -1.169 2.032 1.00 91.06 73 THR A CA 1
ATOM 590 C C . THR A 1 73 ? 1.357 -1.891 3.301 1.00 91.06 73 THR A C 1
ATOM 592 O O . THR A 1 73 ? 2.139 -1.345 4.078 1.00 91.06 73 THR A O 1
ATOM 595 N N . LEU A 1 74 ? 0.874 -3.118 3.496 1.00 90.00 74 LEU A N 1
ATOM 596 C CA . LEU A 1 74 ? 1.417 -4.037 4.494 1.00 90.00 74 LEU A CA 1
ATOM 597 C C . LEU A 1 74 ? 2.356 -4.997 3.769 1.00 90.00 74 LEU A C 1
ATOM 599 O O . LEU A 1 74 ? 1.920 -5.937 3.107 1.00 90.00 74 LEU A O 1
ATOM 603 N N . SER A 1 75 ? 3.650 -4.704 3.835 1.00 90.56 75 SER A N 1
ATOM 604 C CA . SER A 1 75 ? 4.656 -5.409 3.047 1.00 90.56 75 SER A CA 1
ATOM 605 C C . SER A 1 75 ? 5.357 -6.502 3.857 1.00 90.56 75 SER A C 1
ATOM 607 O O . SER A 1 75 ? 5.892 -6.197 4.926 1.00 90.56 75 SER A O 1
ATOM 609 N N . PRO A 1 76 ? 5.414 -7.746 3.345 1.00 88.12 76 PRO A N 1
ATOM 610 C CA . PRO A 1 76 ? 6.320 -8.779 3.834 1.00 88.12 76 PRO A CA 1
ATOM 611 C C . PRO A 1 76 ? 7.683 -8.738 3.116 1.00 88.12 76 PRO A C 1
ATOM 613 O O . PRO A 1 76 ? 8.551 -9.556 3.412 1.00 88.12 76 PRO A O 1
ATOM 616 N N . CYS A 1 77 ? 7.858 -7.832 2.148 1.00 92.44 77 CYS A N 1
ATOM 617 C CA . CYS A 1 77 ? 9.014 -7.800 1.262 1.00 92.44 77 CYS A CA 1
ATOM 618 C C . CYS A 1 77 ? 10.243 -7.192 1.940 1.00 92.44 77 CYS A C 1
ATOM 620 O O . CYS A 1 77 ? 10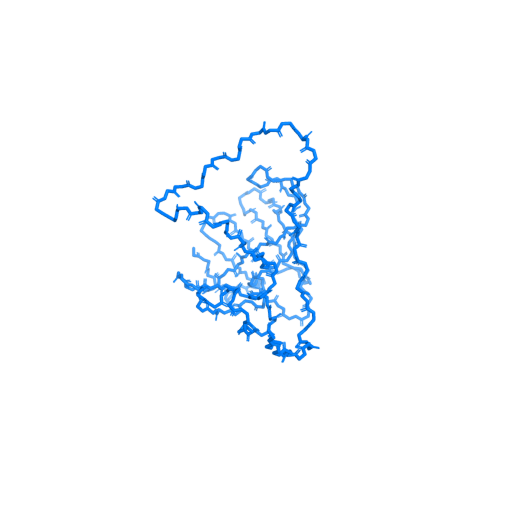.147 -6.400 2.884 1.00 92.44 77 CYS A O 1
ATOM 622 N N . GLN A 1 78 ? 11.417 -7.555 1.435 1.00 93.56 78 GLN A N 1
ATOM 623 C CA . GLN A 1 78 ? 12.688 -7.054 1.933 1.00 93.56 78 GLN A CA 1
ATOM 624 C C . GLN A 1 78 ? 13.000 -5.648 1.411 1.00 93.56 78 GLN A C 1
ATOM 626 O O . GLN A 1 78 ? 12.380 -5.115 0.489 1.00 93.56 78 GLN A O 1
ATOM 631 N N . VAL A 1 79 ? 14.015 -5.027 2.014 1.00 92.88 79 VAL A N 1
ATOM 632 C CA . VAL A 1 79 ? 14.554 -3.757 1.525 1.00 92.88 79 VAL A CA 1
ATOM 633 C C . VAL A 1 79 ? 15.087 -3.954 0.103 1.00 92.88 79 VAL A C 1
ATOM 635 O O . VAL A 1 79 ? 15.889 -4.849 -0.140 1.00 92.88 79 VAL A O 1
ATOM 638 N N . GLY A 1 80 ? 14.661 -3.098 -0.828 1.00 94.06 80 GLY A N 1
ATOM 639 C CA . GLY A 1 80 ? 15.027 -3.203 -2.246 1.00 94.06 80 GLY A CA 1
ATOM 640 C C . GLY A 1 80 ? 14.052 -4.025 -3.095 1.00 94.06 80 GLY A C 1
ATOM 641 O O . GLY A 1 80 ? 14.279 -4.179 -4.295 1.00 94.06 80 GLY A O 1
ATOM 642 N N . GLU A 1 81 ? 12.955 -4.503 -2.509 1.00 96.81 81 GLU A N 1
ATOM 643 C CA . GLU A 1 81 ? 11.853 -5.146 -3.222 1.00 96.81 81 GLU A CA 1
ATOM 644 C C . GLU A 1 81 ? 10.628 -4.225 -3.322 1.00 96.81 81 GLU A C 1
ATOM 646 O O . GLU A 1 81 ? 10.403 -3.336 -2.497 1.00 96.81 81 GLU A O 1
ATOM 651 N N . PHE A 1 82 ? 9.823 -4.442 -4.358 1.00 95.75 82 PHE A N 1
ATOM 652 C CA . PHE A 1 82 ? 8.515 -3.835 -4.550 1.00 95.75 82 PHE A CA 1
ATOM 653 C C . PHE A 1 82 ? 7.419 -4.839 -4.183 1.00 95.75 82 PHE A C 1
ATOM 655 O O . PHE A 1 82 ? 7.495 -6.015 -4.536 1.00 95.75 82 PHE A O 1
ATOM 662 N N . THR A 1 83 ? 6.392 -4.361 -3.479 1.00 95.56 83 THR A N 1
ATOM 663 C CA . THR A 1 83 ? 5.234 -5.161 -3.059 1.00 95.56 83 THR A CA 1
ATOM 664 C C . THR A 1 83 ? 4.076 -4.956 -4.023 1.00 95.56 83 THR A C 1
ATOM 666 O O . THR A 1 83 ? 3.566 -3.841 -4.136 1.00 95.56 83 THR A O 1
ATOM 669 N N . CYS A 1 84 ? 3.640 -6.029 -4.674 1.00 94.38 84 CYS A N 1
ATOM 670 C CA . CYS A 1 84 ? 2.461 -6.062 -5.533 1.00 94.38 84 CYS A CA 1
ATOM 671 C C . CYS A 1 84 ? 1.162 -5.897 -4.711 1.00 94.38 84 CYS A C 1
ATOM 673 O O . CYS A 1 84 ? 1.160 -5.958 -3.476 1.00 94.38 84 CYS A O 1
ATOM 675 N N . THR A 1 85 ? 0.028 -5.677 -5.376 1.00 92.38 85 THR A N 1
ATOM 676 C CA . THR A 1 85 ? -1.286 -5.541 -4.713 1.00 92.38 85 THR A CA 1
ATOM 677 C C . THR A 1 85 ? -1.698 -6.842 -4.026 1.00 92.38 85 THR A C 1
ATOM 679 O O . THR A 1 85 ? -2.216 -6.789 -2.915 1.00 92.38 85 THR A O 1
ATOM 682 N N . ASP A 1 86 ? -1.379 -7.990 -4.623 1.00 90.19 86 ASP A N 1
ATOM 683 C CA . ASP A 1 86 ? -1.592 -9.333 -4.071 1.00 90.19 86 ASP A CA 1
ATOM 684 C C . ASP A 1 86 ? -0.623 -9.723 -2.935 1.00 90.19 86 ASP A C 1
ATOM 686 O O . ASP A 1 86 ? -0.739 -10.811 -2.373 1.00 90.19 86 ASP A O 1
ATOM 690 N N . GLY A 1 87 ? 0.330 -8.849 -2.591 1.00 91.31 87 GLY A N 1
ATOM 691 C CA . GLY A 1 87 ? 1.315 -9.080 -1.534 1.00 91.31 87 GLY A CA 1
ATOM 692 C C . GLY A 1 87 ? 2.575 -9.822 -1.975 1.00 91.31 87 GLY A C 1
ATOM 693 O O . GLY A 1 87 ? 3.471 -9.999 -1.149 1.00 91.31 87 GLY A O 1
ATOM 694 N N . SER A 1 88 ? 2.684 -10.220 -3.247 1.00 93.12 88 SER A N 1
ATOM 695 C CA . SER A 1 88 ? 3.919 -10.791 -3.790 1.00 93.12 88 SER A CA 1
ATOM 696 C C . SER A 1 88 ? 5.040 -9.749 -3.897 1.00 93.12 88 SER A C 1
ATOM 698 O O . SER A 1 88 ? 4.800 -8.537 -3.922 1.00 93.12 88 SER A O 1
ATOM 700 N N . CYS A 1 89 ? 6.283 -10.233 -3.918 1.00 96.00 89 CYS A N 1
ATOM 701 C CA . CYS A 1 89 ? 7.485 -9.406 -3.927 1.00 96.00 89 CYS A CA 1
ATOM 702 C C . CYS A 1 89 ? 8.257 -9.600 -5.230 1.00 96.00 89 CYS A C 1
ATOM 704 O O . CYS A 1 89 ? 8.480 -10.730 -5.671 1.00 96.00 89 CYS A O 1
ATOM 706 N N . ILE A 1 90 ? 8.701 -8.493 -5.817 1.00 97.25 90 ILE A N 1
ATOM 707 C CA . ILE A 1 90 ? 9.604 -8.472 -6.971 1.00 97.25 90 ILE A CA 1
ATOM 708 C C . ILE A 1 90 ? 10.778 -7.525 -6.687 1.00 97.25 90 ILE A C 1
ATOM 710 O O . ILE A 1 90 ? 10.636 -6.617 -5.867 1.00 97.25 90 ILE A O 1
ATOM 714 N N . PRO A 1 91 ? 11.936 -7.661 -7.356 1.00 97.75 91 PRO A N 1
ATOM 715 C CA . PRO A 1 91 ? 13.008 -6.677 -7.233 1.00 97.75 91 PRO A CA 1
ATOM 716 C C . PRO A 1 91 ? 12.520 -5.278 -7.619 1.00 97.75 91 PRO A C 1
ATOM 718 O O . PRO A 1 91 ? 11.841 -5.125 -8.632 1.00 97.75 91 PRO A O 1
ATOM 721 N N . PHE A 1 92 ? 12.908 -4.243 -6.869 1.00 96.25 92 PHE A N 1
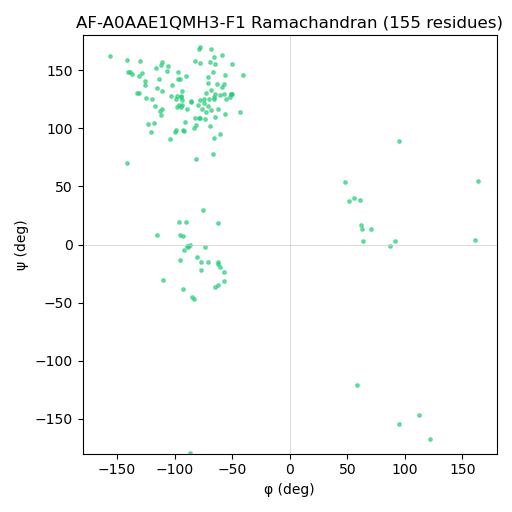ATOM 722 C CA . PHE A 1 92 ? 12.454 -2.869 -7.126 1.00 96.25 92 PHE A CA 1
ATOM 723 C C . PHE A 1 92 ? 12.777 -2.382 -8.548 1.00 96.25 92 PHE A C 1
ATOM 725 O O . PHE A 1 92 ? 12.013 -1.620 -9.126 1.00 96.25 92 PHE A O 1
ATOM 732 N N . ALA A 1 93 ? 13.875 -2.862 -9.140 1.00 95.62 93 ALA A N 1
ATOM 733 C CA . ALA A 1 93 ? 14.265 -2.537 -10.513 1.00 95.62 93 ALA A CA 1
ATOM 734 C C . ALA A 1 93 ? 13.260 -3.000 -11.586 1.00 95.62 93 ALA A C 1
ATOM 736 O O . ALA A 1 93 ? 13.340 -2.523 -12.711 1.00 95.62 93 ALA A O 1
ATOM 737 N N . LYS A 1 94 ? 12.340 -3.911 -11.245 1.00 96.94 94 LYS A N 1
ATOM 738 C CA . LYS A 1 94 ? 11.289 -4.404 -12.144 1.00 96.94 94 LYS A CA 1
ATOM 739 C C . LYS A 1 94 ? 10.005 -3.578 -12.109 1.00 96.94 94 LYS A C 1
ATOM 741 O O . LYS A 1 94 ? 9.039 -3.895 -12.776 1.00 96.94 94 LYS A O 1
ATOM 746 N N . ARG A 1 95 ? 9.946 -2.542 -11.274 1.00 95.75 95 ARG A N 1
ATOM 747 C CA . ARG A 1 95 ? 8.797 -1.642 -11.213 1.00 95.75 95 ARG A CA 1
ATOM 748 C C . ARG A 1 95 ? 8.862 -0.662 -12.386 1.00 95.75 95 ARG A C 1
ATOM 750 O O . ARG A 1 95 ? 9.816 0.111 -12.456 1.00 95.75 95 ARG A O 1
ATOM 757 N N . CYS A 1 96 ? 7.811 -0.605 -13.206 1.00 95.81 96 CYS A N 1
ATOM 758 C CA . CYS A 1 96 ? 7.732 0.249 -14.394 1.00 95.81 96 CYS A CA 1
ATOM 759 C C . CYS A 1 96 ? 8.824 -0.068 -15.430 1.00 95.81 96 CYS A C 1
ATOM 761 O O . CYS A 1 96 ? 9.389 0.850 -16.031 1.00 95.81 96 CYS A O 1
ATOM 763 N N . ASP A 1 97 ? 9.149 -1.350 -15.612 1.00 95.25 97 ASP A N 1
ATOM 764 C CA . ASP A 1 97 ? 10.153 -1.813 -16.577 1.00 95.25 97 ASP A CA 1
ATOM 765 C C . ASP A 1 97 ? 9.539 -2.251 -17.922 1.00 95.25 97 ASP A C 1
ATOM 767 O O . ASP A 1 97 ? 10.250 -2.738 -18.805 1.00 95.25 97 ASP A O 1
ATOM 771 N N . LEU A 1 98 ? 8.235 -1.999 -18.103 1.00 94.00 98 LEU A N 1
ATOM 772 C CA . LEU A 1 98 ? 7.419 -2.364 -19.264 1.00 94.00 98 LEU A CA 1
ATOM 773 C C . LEU A 1 98 ? 7.147 -3.869 -19.390 1.00 94.00 98 LEU A C 1
ATOM 775 O O . LEU A 1 98 ? 6.662 -4.321 -20.435 1.00 94.00 98 LEU A O 1
ATOM 779 N N . LYS A 1 99 ? 7.408 -4.651 -18.340 1.00 95.94 99 LYS A N 1
ATOM 780 C CA . LYS A 1 99 ? 7.131 -6.081 -18.287 1.00 95.94 99 LYS A CA 1
ATOM 781 C C . LYS A 1 99 ? 6.283 -6.403 -17.061 1.00 95.94 99 LYS A C 1
ATOM 783 O O . LYS A 1 99 ? 6.500 -5.907 -15.973 1.00 95.94 99 LYS A O 1
ATOM 788 N N . PHE A 1 100 ? 5.281 -7.261 -17.247 1.00 97.44 100 PHE A N 1
ATOM 789 C CA . PHE A 1 100 ? 4.482 -7.740 -16.122 1.00 97.44 100 PHE A CA 1
ATOM 790 C C . PHE A 1 100 ? 5.246 -8.834 -15.369 1.00 97.44 100 PHE A C 1
ATOM 792 O O . PHE A 1 100 ? 5.379 -9.961 -15.858 1.00 97.44 100 PHE A O 1
ATOM 799 N N . ASP A 1 101 ? 5.712 -8.505 -14.174 1.00 97.50 101 ASP A N 1
ATOM 800 C CA . ASP A 1 101 ? 6.387 -9.384 -13.229 1.00 97.50 101 ASP A CA 1
ATOM 801 C C . ASP A 1 101 ? 5.520 -9.680 -11.995 1.00 97.50 101 ASP A C 1
ATOM 803 O O . ASP A 1 101 ? 5.588 -10.794 -11.469 1.00 97.50 101 ASP A O 1
ATOM 807 N N . CYS A 1 102 ? 4.643 -8.762 -11.570 1.00 95.69 102 CYS A N 1
ATOM 808 C CA . CYS A 1 102 ? 3.591 -9.095 -10.606 1.00 95.69 102 CYS A CA 1
ATOM 809 C C . CYS A 1 102 ? 2.510 -9.976 -11.254 1.00 95.69 102 CYS A C 1
ATOM 811 O O . CYS A 1 102 ? 2.083 -9.749 -12.391 1.00 95.69 102 CYS A O 1
ATOM 813 N N . LYS A 1 103 ? 1.945 -10.923 -10.494 1.00 93.38 103 LYS A N 1
ATOM 814 C CA . LYS A 1 103 ? 0.807 -11.743 -10.958 1.00 93.38 103 LYS A CA 1
ATOM 815 C C . LYS A 1 103 ? -0.437 -10.896 -11.249 1.00 93.38 103 LYS A C 1
ATOM 817 O O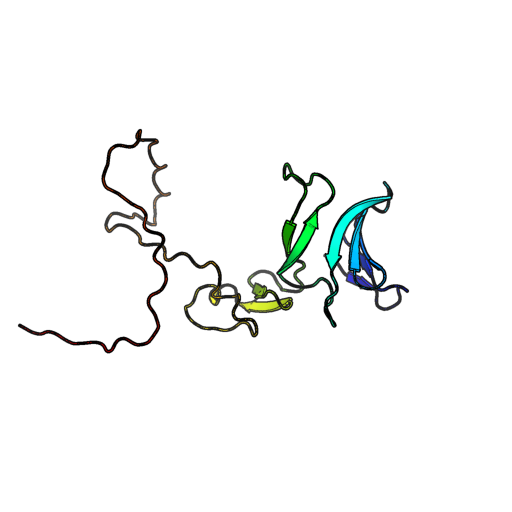 . LYS A 1 103 ? -1.192 -11.185 -12.177 1.00 93.38 103 LYS A O 1
ATOM 822 N N . ASP A 1 104 ? -0.626 -9.844 -10.461 1.00 91.88 104 ASP A N 1
ATOM 823 C CA . ASP A 1 104 ? -1.689 -8.851 -10.611 1.00 91.88 104 ASP A CA 1
ATOM 824 C C . ASP A 1 104 ? -1.332 -7.694 -11.566 1.00 91.88 104 ASP A C 1
ATOM 826 O O . ASP A 1 104 ? -2.171 -6.823 -11.798 1.00 91.88 104 ASP A O 1
ATOM 830 N N . LYS A 1 105 ? -0.116 -7.694 -12.142 1.00 95.06 105 LYS A N 1
ATOM 831 C CA . LYS A 1 105 ? 0.402 -6.681 -13.083 1.00 95.06 105 LYS A CA 1
ATOM 832 C C . LYS A 1 105 ? 0.512 -5.264 -12.504 1.00 95.06 105 LYS A C 1
ATOM 834 O O . LYS A 1 105 ? 0.559 -4.272 -13.240 1.00 95.06 105 LYS A O 1
ATOM 839 N N . THR A 1 106 ? 0.480 -5.132 -11.179 1.00 94.62 106 THR A N 1
ATOM 840 C CA . THR A 1 106 ? 0.441 -3.818 -10.521 1.00 94.62 106 THR A CA 1
ATOM 841 C C . THR A 1 106 ? 1.790 -3.107 -10.497 1.00 94.62 106 THR A C 1
ATOM 843 O O . THR A 1 106 ? 1.833 -1.887 -10.334 1.00 94.62 106 THR A O 1
ATOM 846 N N . ASP A 1 107 ? 2.868 -3.835 -10.771 1.00 96.00 107 ASP A N 1
ATOM 847 C CA . ASP A 1 107 ? 4.196 -3.323 -11.100 1.00 96.00 107 ASP A CA 1
ATOM 848 C C . ASP A 1 107 ? 4.256 -2.484 -12.373 1.00 96.00 107 ASP A C 1
ATOM 850 O O . ASP A 1 107 ? 5.173 -1.685 -12.499 1.00 96.00 107 ASP A O 1
ATOM 854 N N . GLU A 1 108 ? 3.241 -2.519 -13.230 1.00 96.19 108 GLU A N 1
ATOM 855 C CA . GLU A 1 108 ? 3.158 -1.654 -14.417 1.00 96.19 108 GLU A CA 1
ATOM 856 C C . GLU A 1 108 ? 1.975 -0.669 -14.353 1.00 96.19 108 GLU A C 1
ATOM 858 O O . GLU A 1 108 ? 1.667 0.051 -15.302 1.00 96.19 108 GLU A O 1
ATOM 863 N N . SER A 1 109 ? 1.293 -0.590 -13.206 1.00 92.69 109 SER A N 1
ATOM 864 C CA . SER A 1 109 ? 0.171 0.337 -12.989 1.00 92.69 109 SER A CA 1
ATOM 865 C C . SER A 1 109 ? 0.652 1.674 -12.425 1.00 92.69 109 SER A C 1
ATOM 867 O O . SER A 1 109 ? 1.554 1.688 -11.602 1.00 92.69 109 SER A O 1
ATOM 869 N N . PHE A 1 110 ? 0.050 2.812 -12.785 1.00 89.88 110 PHE A N 1
ATOM 870 C CA . PHE A 1 110 ? 0.471 4.144 -12.291 1.00 89.88 110 PHE A CA 1
ATOM 871 C C . PHE A 1 110 ? 1.954 4.477 -12.563 1.00 89.88 110 PHE A C 1
ATOM 873 O O . PHE A 1 110 ? 2.645 5.016 -11.698 1.00 89.88 110 PHE A O 1
ATOM 880 N N . CYS A 1 111 ? 2.453 4.105 -13.741 1.00 91.00 111 CYS A N 1
ATOM 881 C CA . CYS A 1 111 ? 3.767 4.508 -14.234 1.00 91.00 111 CYS A CA 1
ATOM 882 C C . CYS A 1 111 ? 3.604 5.725 -15.150 1.00 91.00 111 CYS A C 1
ATOM 884 O O . CYS A 1 111 ? 2.917 5.636 -16.166 1.00 91.00 111 CYS A O 1
ATOM 886 N N . ASP A 1 112 ? 4.229 6.847 -14.797 1.00 87.25 112 ASP A N 1
ATOM 887 C CA . ASP A 1 112 ? 4.326 8.009 -15.680 1.00 87.25 112 ASP A CA 1
ATOM 888 C C . ASP A 1 112 ? 5.654 7.939 -16.444 1.00 87.25 112 ASP A C 1
ATOM 890 O O . ASP A 1 112 ? 6.723 7.809 -15.841 1.00 87.25 112 ASP A O 1
ATOM 894 N N . ILE A 1 113 ? 5.603 8.047 -17.773 1.00 81.19 113 ILE A N 1
ATOM 895 C CA . ILE A 1 113 ? 6.816 8.146 -18.591 1.00 81.19 113 ILE A CA 1
ATOM 896 C C . ILE A 1 113 ? 7.414 9.536 -18.375 1.00 81.19 113 ILE A C 1
ATOM 898 O O . ILE A 1 113 ? 6.829 10.553 -18.759 1.00 81.19 113 ILE A O 1
ATOM 902 N N . VAL A 1 114 ? 8.595 9.585 -17.764 1.00 78.88 114 VAL A N 1
ATOM 903 C CA . VAL A 1 114 ? 9.323 10.840 -17.577 1.00 78.88 114 VAL A CA 1
ATOM 904 C C . VAL A 1 114 ? 10.074 11.173 -18.863 1.00 78.88 114 VAL A C 1
ATOM 906 O O . VAL A 1 114 ? 11.129 10.614 -19.153 1.00 78.88 114 VAL A O 1
ATOM 909 N N . ASN A 1 115 ? 9.535 12.119 -19.630 1.00 81.38 115 ASN A N 1
ATOM 910 C CA . ASN A 1 115 ? 10.228 12.697 -20.777 1.00 81.38 115 ASN A CA 1
ATOM 911 C C . ASN A 1 115 ? 11.162 13.812 -20.297 1.00 81.38 115 ASN A C 1
ATOM 913 O O . ASN A 1 115 ? 10.724 14.929 -20.015 1.00 81.38 115 ASN A O 1
ATOM 917 N N . TYR A 1 116 ? 12.453 13.505 -20.187 1.00 79.88 116 TYR A N 1
ATOM 918 C CA . TYR A 1 116 ? 13.464 14.510 -19.870 1.00 79.88 116 TYR A CA 1
ATOM 919 C C . TYR A 1 116 ? 13.705 15.415 -21.088 1.00 79.88 116 TYR A C 1
ATOM 921 O O . TYR A 1 116 ? 13.932 14.900 -22.186 1.00 79.88 116 TYR A O 1
ATOM 929 N N . PRO A 1 117 ? 13.677 16.752 -20.936 1.00 81.50 117 PRO A N 1
ATOM 930 C CA . PRO A 1 117 ? 14.053 17.646 -22.022 1.00 81.50 117 PRO A CA 1
ATOM 931 C C . PRO A 1 117 ? 15.541 17.469 -22.360 1.00 81.50 117 PRO A C 1
ATOM 933 O O . PRO A 1 117 ? 16.336 17.048 -21.518 1.00 81.50 117 PRO A O 1
ATOM 936 N N . GLY A 1 118 ? 15.936 17.803 -23.591 1.00 81.25 118 GLY A N 1
ATOM 937 C CA . GLY A 1 118 ? 17.313 17.598 -24.066 1.00 81.25 118 GLY A CA 1
ATOM 938 C C . GLY A 1 118 ? 18.385 18.360 -23.272 1.00 81.25 118 GLY A C 1
ATOM 939 O O . GLY A 1 118 ? 19.554 17.988 -23.303 1.00 81.25 118 GLY A O 1
ATOM 940 N N . ASP A 1 119 ? 18.004 19.399 -22.528 1.00 83.31 119 ASP A N 1
ATOM 941 C CA . ASP A 1 119 ? 18.875 20.169 -21.639 1.00 83.31 119 ASP A CA 1
ATOM 942 C C . ASP A 1 119 ? 18.872 19.663 -20.181 1.00 83.31 119 ASP A C 1
ATOM 944 O O . ASP A 1 119 ? 19.483 20.294 -19.308 1.00 83.31 119 ASP A O 1
ATOM 948 N N . TYR A 1 120 ? 18.226 18.524 -19.896 1.00 83.38 120 TYR A N 1
ATOM 949 C CA . TYR A 1 120 ? 18.216 17.920 -18.567 1.00 83.38 120 TYR A CA 1
ATOM 950 C C . TYR A 1 120 ? 19.630 17.530 -18.133 1.00 83.38 120 TYR A C 1
ATOM 952 O O . TYR A 1 120 ? 20.295 16.668 -18.708 1.00 83.38 120 TYR A O 1
ATOM 960 N N . ARG A 1 121 ? 20.094 18.165 -17.058 1.00 85.06 121 ARG A N 1
ATOM 961 C CA . ARG A 1 121 ? 21.400 17.892 -16.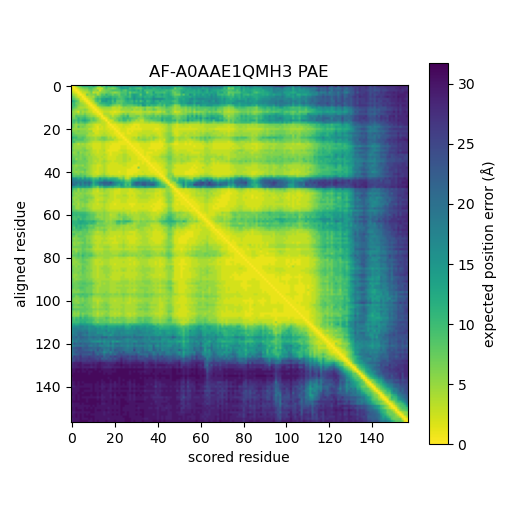458 1.00 85.06 121 ARG A CA 1
ATOM 962 C C . ARG A 1 121 ? 21.216 16.982 -15.253 1.00 85.06 121 ARG A C 1
ATOM 964 O O . ARG A 1 121 ? 20.994 17.481 -14.161 1.00 85.06 121 ARG A O 1
ATOM 971 N N . SER A 1 122 ? 21.393 15.673 -15.430 1.00 83.44 122 SER A N 1
ATOM 972 C CA . SER A 1 122 ? 21.240 14.655 -14.367 1.00 83.44 122 SER A CA 1
ATOM 973 C C . SER A 1 122 ? 22.125 14.868 -13.132 1.00 83.44 122 SER A C 1
ATOM 975 O O . SER A 1 122 ? 21.806 14.396 -12.047 1.00 83.44 122 SER A O 1
ATOM 977 N N . LYS A 1 123 ? 23.242 15.590 -13.284 1.00 89.50 123 LYS A N 1
ATOM 978 C CA . LYS A 1 123 ? 24.154 15.945 -12.184 1.00 89.50 123 LYS A CA 1
ATOM 979 C C . LYS A 1 123 ? 23.678 17.134 -11.348 1.00 89.50 123 LYS A C 1
ATOM 981 O O . LYS A 1 123 ? 24.289 17.430 -10.326 1.00 89.50 123 LYS A O 1
ATOM 986 N N . LEU A 1 124 ? 22.654 17.853 -11.800 1.00 84.62 124 LEU A N 1
ATOM 987 C CA . LEU A 1 124 ? 22.075 18.981 -11.086 1.00 84.62 124 LEU A CA 1
ATOM 988 C C . LEU A 1 124 ? 20.646 18.618 -10.670 1.00 84.62 124 LEU A C 1
ATOM 990 O O . LEU A 1 124 ? 19.935 17.979 -11.448 1.00 84.62 124 LEU A O 1
ATOM 994 N N . PRO A 1 125 ? 20.194 19.031 -9.473 1.00 79.88 125 PRO A N 1
ATOM 995 C CA . PRO A 1 125 ? 18.788 18.892 -9.130 1.00 79.88 125 PRO A CA 1
ATOM 996 C C . PRO A 1 125 ? 17.934 19.612 -10.188 1.00 79.88 125 PRO A C 1
ATOM 998 O O . PRO A 1 125 ? 18.369 20.644 -10.721 1.00 79.88 125 PRO A O 1
ATOM 1001 N N . PRO A 1 126 ? 16.730 19.100 -10.505 1.00 72.44 126 PRO A N 1
ATOM 1002 C CA . PRO A 1 126 ? 15.808 19.795 -11.392 1.00 72.44 126 PRO A CA 1
ATOM 1003 C C . PRO A 1 126 ? 15.639 21.231 -10.899 1.00 72.44 126 PRO A C 1
ATOM 1005 O O . PRO A 1 126 ? 15.405 21.452 -9.708 1.00 72.44 126 PRO A O 1
ATOM 1008 N N . ARG A 1 127 ? 15.787 22.218 -11.791 1.00 72.94 127 ARG A N 1
ATOM 1009 C CA . ARG A 1 127 ? 15.512 23.606 -11.404 1.00 72.94 127 ARG A CA 1
ATOM 1010 C C . ARG A 1 127 ? 14.067 23.649 -10.901 1.00 72.94 127 ARG A C 1
ATOM 1012 O O . ARG A 1 127 ? 13.200 23.133 -11.612 1.00 72.94 127 ARG A O 1
ATOM 1019 N N . PRO A 1 128 ? 13.792 24.222 -9.715 1.00 71.38 128 PRO A N 1
ATOM 1020 C CA . PRO A 1 128 ? 12.424 24.389 -9.256 1.00 71.38 128 PRO A CA 1
ATOM 1021 C C . PRO A 1 128 ? 11.617 25.037 -10.374 1.00 71.38 128 PRO A C 1
ATOM 1023 O O . PRO A 1 128 ? 12.066 26.032 -10.951 1.00 71.38 128 PRO A O 1
ATOM 1026 N N . ALA A 1 129 ? 10.467 24.452 -10.712 1.00 65.44 129 ALA A N 1
ATOM 1027 C CA . ALA A 1 129 ? 9.586 25.050 -11.697 1.00 65.44 129 ALA A CA 1
ATOM 1028 C C . ALA A 1 129 ? 9.265 26.467 -11.212 1.00 65.44 129 ALA A C 1
ATOM 1030 O O . ALA A 1 129 ? 8.643 26.650 -10.161 1.00 65.44 129 ALA A O 1
ATOM 1031 N N . LEU A 1 130 ? 9.751 27.475 -11.940 1.00 60.44 130 LEU A N 1
ATOM 1032 C CA . LEU A 1 130 ? 9.365 28.853 -11.684 1.00 60.44 130 LEU A CA 1
ATOM 1033 C C . LEU A 1 130 ? 7.839 28.877 -11.764 1.00 60.44 130 LEU A C 1
ATOM 1035 O O . LEU A 1 130 ? 7.267 28.413 -12.750 1.00 60.44 130 LEU A O 1
ATOM 1039 N N . ARG A 1 131 ? 7.169 29.369 -10.716 1.00 58.97 131 ARG A N 1
ATOM 1040 C CA . ARG A 1 131 ? 5.722 29.607 -10.745 1.00 58.97 131 ARG A CA 1
ATOM 1041 C C . ARG A 1 131 ? 5.443 30.739 -11.736 1.00 58.97 131 ARG A C 1
ATOM 1043 O O . ARG A 1 131 ? 5.252 31.886 -11.344 1.00 58.97 131 ARG A O 1
ATOM 1050 N N . ILE A 1 132 ? 5.469 30.429 -13.025 1.00 50.53 132 ILE A N 1
ATOM 1051 C CA . ILE A 1 132 ? 5.075 31.345 -14.0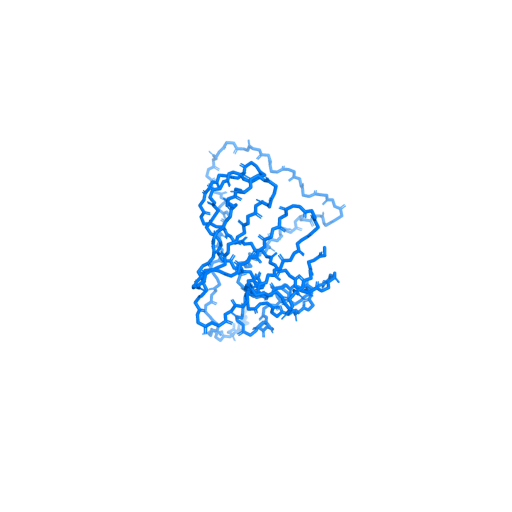85 1.00 50.53 132 ILE A CA 1
ATOM 1052 C C . ILE A 1 132 ? 3.546 31.311 -14.110 1.00 50.53 132 ILE A C 1
ATOM 1054 O O . ILE A 1 132 ? 2.946 30.246 -14.262 1.00 50.53 132 ILE A O 1
ATOM 1058 N N . ARG A 1 133 ? 2.903 32.468 -13.893 1.00 51.25 133 ARG A N 1
ATOM 1059 C CA . ARG A 1 133 ? 1.457 32.617 -14.121 1.00 51.25 133 ARG A CA 1
ATOM 1060 C C . ARG A 1 133 ? 1.158 32.125 -15.533 1.00 51.25 133 ARG A C 1
ATOM 1062 O O . ARG A 1 133 ? 1.810 32.569 -16.472 1.00 51.25 133 ARG A O 1
ATOM 1069 N N . ALA A 1 134 ? 0.201 31.207 -15.639 1.00 49.41 134 ALA A N 1
ATOM 1070 C CA . ALA A 1 134 ? -0.198 30.567 -16.880 1.00 49.41 134 ALA A CA 1
ATOM 1071 C C . ALA A 1 134 ? -0.306 31.583 -18.028 1.00 49.41 134 ALA A C 1
ATOM 1073 O O . ALA A 1 134 ? -1.162 32.465 -18.016 1.00 49.41 134 ALA A O 1
ATOM 1074 N N . SER A 1 135 ? 0.571 31.427 -19.014 1.00 45.75 135 SER A N 1
ATOM 1075 C CA . SER A 1 135 ? 0.374 31.932 -20.361 1.00 45.75 135 SER A CA 1
ATOM 1076 C C . SER A 1 135 ? 0.684 30.779 -21.303 1.00 45.75 135 SER A C 1
ATOM 1078 O O . SER A 1 135 ? 1.648 30.039 -21.118 1.00 45.75 135 SER A O 1
ATOM 1080 N N . SER A 1 136 ? -0.252 30.578 -22.213 1.00 54.38 136 SER A N 1
ATOM 1081 C CA . SER A 1 136 ? -0.470 29.449 -23.109 1.00 54.38 136 SER A CA 1
ATOM 1082 C C . SER A 1 136 ? 0.774 28.820 -23.750 1.00 54.38 136 SER A C 1
ATOM 1084 O O . SER A 1 136 ? 1.661 29.526 -24.217 1.00 54.38 136 SER A O 1
ATOM 1086 N N . THR A 1 137 ? 0.685 27.493 -23.923 1.00 49.44 137 THR A N 1
ATOM 1087 C CA . THR A 1 137 ? 1.515 26.560 -24.725 1.00 49.44 137 THR A CA 1
ATOM 1088 C C . THR A 1 137 ? 2.648 25.845 -23.977 1.00 49.44 137 THR A C 1
ATOM 1090 O O . THR A 1 137 ? 3.784 26.289 -23.903 1.00 49.44 137 THR A O 1
ATOM 1093 N N . GLY A 1 138 ? 2.310 24.682 -23.416 1.00 44.16 138 GLY A N 1
ATOM 1094 C CA . GLY A 1 138 ? 3.244 23.788 -22.728 1.00 44.16 138 GLY A CA 1
ATOM 1095 C C . GLY A 1 138 ? 2.492 22.776 -21.873 1.00 44.16 138 GLY A C 1
ATOM 1096 O O . GLY A 1 138 ? 2.664 22.729 -20.660 1.00 44.16 138 GLY A O 1
ATOM 1097 N N . VAL A 1 139 ? 1.564 22.040 -22.487 1.00 42.31 139 VAL A N 1
ATOM 1098 C CA . VAL A 1 139 ? 0.813 20.990 -21.796 1.00 42.31 139 VAL A CA 1
ATOM 1099 C C . VAL A 1 139 ? 1.799 19.869 -21.472 1.00 42.31 139 VAL A C 1
ATOM 1101 O O . VAL A 1 139 ? 2.325 19.237 -22.383 1.00 42.31 139 VAL A O 1
ATOM 1104 N N . VAL A 1 140 ? 2.041 19.605 -20.185 1.00 48.56 140 VAL A N 1
ATOM 1105 C CA . VAL A 1 140 ? 2.502 18.282 -19.749 1.00 48.56 140 VAL A CA 1
ATOM 1106 C C . VAL A 1 140 ? 1.335 17.349 -20.038 1.00 48.56 140 VAL A C 1
ATOM 1108 O O . VAL A 1 140 ? 0.386 17.255 -19.258 1.00 48.56 140 VAL A O 1
ATOM 1111 N N . THR A 1 141 ? 1.319 16.753 -21.225 1.00 43.31 141 THR A N 1
ATOM 1112 C CA . THR A 1 141 ? 0.316 15.751 -21.549 1.00 43.31 141 THR A CA 1
ATOM 1113 C C . THR A 1 141 ? 0.647 14.516 -20.728 1.00 43.31 141 THR A C 1
ATOM 1115 O O . THR A 1 141 ? 1.721 13.931 -20.851 1.00 43.31 141 THR A O 1
ATOM 1118 N N . ARG A 1 142 ? -0.290 14.116 -19.863 1.00 46.47 142 ARG A N 1
ATOM 1119 C CA . ARG A 1 142 ? -0.351 12.742 -19.366 1.00 46.47 142 ARG A CA 1
ATOM 1120 C C . ARG A 1 142 ? -0.547 11.852 -20.588 1.00 46.47 142 ARG A C 1
ATOM 1122 O O . ARG A 1 142 ? -1.659 11.746 -21.101 1.00 46.47 142 ARG A O 1
ATOM 1129 N N . GLY A 1 143 ? 0.549 11.319 -21.117 1.00 39.59 143 GLY A N 1
ATOM 1130 C CA . GLY A 1 143 ? 0.510 10.376 -22.222 1.00 39.59 143 GLY A CA 1
ATOM 1131 C C . GLY A 1 143 ? -0.192 9.112 -21.751 1.00 39.59 143 GLY A C 1
ATOM 1132 O O . GLY A 1 143 ? 0.337 8.387 -20.917 1.00 39.59 143 GLY A O 1
ATOM 1133 N N . LEU A 1 144 ? -1.399 8.869 -22.256 1.00 44.47 144 LEU A N 1
ATOM 1134 C CA . LEU A 1 144 ? -1.996 7.541 -22.214 1.00 44.47 144 LEU A CA 1
ATOM 1135 C C . LEU A 1 144 ? -1.121 6.630 -23.080 1.00 44.47 144 LEU A C 1
ATOM 1137 O O . LEU A 1 144 ? -0.812 6.989 -24.218 1.00 44.47 144 LEU A O 1
ATOM 1141 N N . ASN A 1 145 ? -0.712 5.479 -22.541 1.00 43.03 145 ASN A N 1
ATOM 1142 C CA . ASN A 1 145 ? 0.010 4.465 -23.307 1.00 43.03 145 ASN A CA 1
ATOM 1143 C C . ASN A 1 145 ? -0.748 4.155 -24.613 1.00 43.03 145 ASN A C 1
ATOM 1145 O O . ASN A 1 145 ? -1.952 3.878 -24.555 1.00 43.03 145 ASN A O 1
ATOM 1149 N N . PRO A 1 146 ? -0.089 4.178 -25.786 1.00 37.56 146 PRO A N 1
ATOM 1150 C CA . PRO A 1 146 ? -0.703 3.690 -27.011 1.00 37.56 146 PRO A CA 1
ATOM 1151 C C . PRO A 1 146 ? -0.918 2.165 -26.928 1.00 37.56 146 PRO A C 1
ATOM 1153 O O . PRO A 1 146 ? -0.131 1.464 -26.286 1.00 37.56 146 PRO A O 1
ATOM 1156 N N . PRO A 1 147 ? -1.973 1.620 -27.565 1.00 39.12 147 PRO A N 1
ATOM 1157 C CA . PRO A 1 147 ? -2.206 0.182 -27.598 1.00 39.12 147 PRO A CA 1
ATOM 1158 C C . PRO A 1 147 ? -1.067 -0.543 -28.331 1.00 39.12 147 PRO A C 1
ATOM 1160 O O . PRO A 1 147 ? -0.606 -0.109 -29.385 1.00 39.12 147 PRO A O 1
ATOM 1163 N N . LEU A 1 148 ? -0.654 -1.677 -27.763 1.00 48.91 148 LEU A N 1
ATOM 1164 C CA . LEU A 1 148 ? 0.530 -2.492 -28.079 1.00 48.91 148 LEU A CA 1
ATOM 1165 C C . LEU A 1 148 ? 0.612 -3.120 -29.493 1.00 48.91 148 LEU A C 1
ATOM 1167 O O . LEU A 1 148 ? 1.392 -4.043 -29.674 1.00 48.91 148 LEU A O 1
ATOM 1171 N N . ASN A 1 149 ? -0.126 -2.657 -30.508 1.00 38.84 149 ASN A N 1
ATOM 1172 C CA . ASN A 1 149 ? -0.106 -3.263 -31.851 1.00 38.84 149 ASN A CA 1
ATOM 1173 C C . ASN A 1 149 ? -0.170 -2.229 -32.991 1.00 38.84 149 ASN A C 1
ATOM 1175 O O . ASN A 1 149 ? -1.156 -2.158 -33.722 1.00 38.84 149 ASN A O 1
ATOM 1179 N N . ALA A 1 150 ? 0.902 -1.460 -33.192 1.00 40.22 150 ALA A N 1
ATOM 1180 C CA . ALA A 1 150 ? 1.131 -0.752 -34.454 1.00 40.22 150 ALA A CA 1
ATOM 1181 C C . ALA A 1 150 ? 2.463 -1.227 -35.071 1.00 40.22 150 ALA A C 1
ATOM 1183 O O . ALA A 1 150 ? 3.483 -1.201 -34.380 1.00 40.22 150 ALA A O 1
ATOM 1184 N N . PRO A 1 151 ? 2.482 -1.700 -36.331 1.00 35.47 151 PRO A N 1
ATOM 1185 C CA . PRO A 1 151 ? 3.700 -2.197 -36.960 1.00 35.47 151 PRO A CA 1
ATOM 1186 C C . PRO A 1 151 ? 4.661 -1.040 -37.269 1.00 35.47 151 PRO A C 1
ATOM 1188 O O . PRO A 1 151 ? 4.246 0.026 -37.726 1.00 35.47 151 PRO A O 1
ATOM 1191 N N . LEU A 1 152 ? 5.957 -1.262 -37.032 1.00 40.66 152 LEU A N 1
ATOM 1192 C CA . LEU A 1 152 ? 7.029 -0.313 -37.339 1.00 40.66 152 LEU A CA 1
ATOM 1193 C C . LEU A 1 152 ? 7.200 -0.182 -38.860 1.00 40.66 152 LEU A C 1
ATOM 1195 O O . LEU A 1 152 ? 7.798 -1.041 -39.507 1.00 40.66 152 LEU A O 1
ATOM 1199 N N . GLY A 1 153 ? 6.681 0.903 -39.433 1.00 34.53 153 GLY A N 1
ATOM 1200 C CA . GLY A 1 153 ? 6.995 1.322 -40.796 1.00 34.53 153 GLY A CA 1
ATOM 1201 C C . GLY A 1 153 ? 8.313 2.094 -40.833 1.00 34.53 153 GLY A C 1
ATOM 1202 O O . GLY A 1 153 ? 8.378 3.228 -40.366 1.00 34.53 153 GLY A O 1
ATOM 1203 N N . TYR A 1 154 ? 9.357 1.484 -41.397 1.00 40.19 154 TYR A N 1
ATOM 1204 C CA . TYR A 1 154 ? 10.560 2.182 -41.852 1.00 40.19 154 TYR A CA 1
ATOM 1205 C C . TYR A 1 154 ? 10.196 3.106 -43.023 1.00 40.19 154 TYR A C 1
ATOM 1207 O O . TYR A 1 154 ? 9.654 2.638 -44.022 1.00 40.19 154 TYR A O 1
ATOM 1215 N N . ALA A 1 155 ? 10.544 4.389 -42.937 1.00 36.91 155 ALA A N 1
ATOM 1216 C CA . ALA A 1 155 ? 10.550 5.292 -44.083 1.00 36.91 155 ALA A CA 1
ATOM 1217 C C . ALA A 1 155 ? 11.983 5.785 -44.313 1.00 36.91 155 ALA A C 1
ATOM 1219 O O . ALA A 1 155 ? 12.507 6.594 -43.551 1.00 36.91 155 ALA A O 1
ATOM 1220 N N . GLY A 1 156 ? 12.616 5.229 -45.348 1.00 35.88 156 GLY A N 1
ATOM 1221 C CA . GLY A 1 156 ? 13.703 5.888 -46.060 1.00 35.88 156 GLY A CA 1
ATOM 1222 C C . GLY A 1 156 ? 13.138 6.871 -47.088 1.00 35.88 156 GLY A C 1
ATOM 1223 O O . GLY A 1 156 ? 11.991 6.728 -47.519 1.00 35.88 156 GLY A O 1
ATOM 1224 N N . GLY A 1 157 ? 13.963 7.845 -47.465 1.00 32.12 157 GLY A N 1
ATOM 1225 C CA . GLY A 1 157 ? 13.675 8.894 -48.442 1.00 32.12 157 GLY A CA 1
ATOM 1226 C C . GLY A 1 157 ? 14.569 10.091 -48.198 1.00 32.12 157 GLY A C 1
ATOM 1227 O O . GLY A 1 157 ? 14.178 10.918 -47.349 1.00 32.12 157 GLY A O 1
#

Secondary structure (DSSP, 8-state):
--EEETTSSS-EEE-SSSEEEEEETTEEEEEETTTTEEEEEEE--TT--S-EEEEEEE-S-BTTBPSEEEEEEE--PPTTEEEPTTS-EEEGGGTTSSS--STT-GGGTT-------TT--TTSPPPP-------S-------PPPPS---------

Nearest PDB structures (foldseek):
  5b4y-assembly1_B  TM=8.543E-01  e=1.173E-01  Homo sapiens
  8jxd-assembly1_B-2  TM=8.294E-01  e=1.108E-01  Rattus norvegicus
  6i04-assembly2_B  TM=6.541E-01  e=2.346E+00  Homo sapiens
  6i04-assembly1_A  TM=4.866E-01  e=2.346E+00  Homo sapiens

Solvent-accessible surface area (backbone atoms only — not comparable to full-atom values): 10098 Å² total; per-residue (Å²): 118,68,49,78,41,88,84,43,87,60,51,35,38,44,44,82,72,57,42,38,37,35,52,58,88,62,26,38,39,32,28,32,72,82,78,70,42,66,41,28,39,32,78,41,75,92,80,60,68,88,45,6,48,42,70,29,39,29,64,43,74,52,93,93,37,73,54,41,80,42,77,46,72,40,69,87,57,59,94,70,42,36,64,24,49,83,38,49,68,46,59,41,83,52,52,60,63,87,50,76,78,38,95,82,37,49,37,56,52,96,63,79,86,84,82,74,60,96,82,65,52,88,93,48,80,78,74,76,80,74,88,66,78,92,71,90,89,79,79,85,70,83,76,73,82,76,77,97,79,74,84,90,77,86,81,86,134

Mean predicted aligned error: 12.77 Å

InterPro domains:
  IPR002172 Low-density lipoprotein (LDL) receptor class A repeat [PF00057] (76-111)
  IPR002172 Low-density lipoprotein (LDL) receptor class A repeat [PS50068] (76-112)
  IPR002172 Low-density lipoprotein (LDL) receptor class A repeat [SM00192] (76-113)
  IPR002172 Low-density lipoprotein (LDL) receptor class A repeat [cd00112] (77-111)
  IPR023415 Low-density lipoprotein (LDL) receptor class A, conserved site [PS01209] (89-111)
  IPR036055 LDL receptor-like superfamily [G3DSA:4.10.400.10] (75-114)
  IPR036055 LDL receptor-like superfamily [SSF57424] (72-111)

Sequence (157 aa):
MYYFDLAAVPLAFQGYGEYLVEQFGDMWVWYNTITNTTMATLSAQALNYPIGRLSWNIKEKVCEQESGQRVLTLSPCQVGEFTCTDGSCIPFAKRCDLKFDCKDKTDESFCDIVNYPGDYRSKLPPRPALRIRASSTGVVTRGLNPPLNAPLGYAGG

Foldseek 3Di:
DWDWDPPDVFTWIDDDAQWIWTDDPQKTWIAGNVVRGTQWIFGNPDHDDPAFFGWIQGDCDDPNDDTGTDTDHDAPDDPQWDAHRRRDTDGPVQQCPPDQPDPVSCSNPPDFDDDDDPPDDPVDDPDPPDPDDDDDDDDPDRDDDDPPDDDDDDDDD

Organism: NCBI:txid1843537

pLDDT: mean 79.04, std 18.87, range [32.12, 97.75]